Protein AF-A0A4V0YR47-F1 (afdb_monomer_lite)

Organism: NCBI:txid296842

Secondary structure (DSSP, 8-state):
-------HHHHHHHHHHTT--HHHHHHHHHHHHHHHHHHPPPHHHHHHHHHHHHHHHHHHHHHHHHHHHHHHHH-

Structure (mmCIF, N/CA/C/O backbone):
data_AF-A0A4V0YR47-F1
#
_entry.id   AF-A0A4V0YR47-F1
#
loop_
_atom_site.group_PDB
_atom_site.id
_atom_site.type_symbol
_atom_site.label_atom_id
_atom_site.label_alt_id
_atom_site.label_comp_id
_atom_site.label_asym_id
_atom_site.label_entity_id
_atom_site.label_seq_id
_atom_site.pdbx_PDB_ins_code
_atom_site.Cartn_x
_atom_site.Cartn_y
_atom_site.Cartn_z
_atom_site.occupancy
_atom_site.B_iso_or_equiv
_atom_site.auth_seq_id
_atom_site.auth_comp_id
_atom_site.auth_asym_id
_atom_site.auth_atom_id
_atom_site.pdbx_PDB_model_num
ATOM 1 N N . MET A 1 1 ? -7.578 10.989 -4.871 1.00 43.31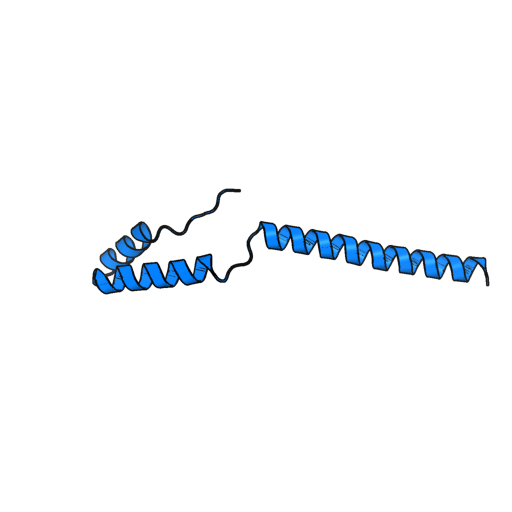 1 MET A N 1
ATOM 2 C CA . MET A 1 1 ? -7.349 9.645 -4.302 1.00 43.31 1 MET A CA 1
ATOM 3 C C . MET A 1 1 ? -8.209 9.514 -3.059 1.00 43.31 1 MET A C 1
ATOM 5 O O . MET A 1 1 ? -8.016 10.291 -2.136 1.00 43.31 1 MET A O 1
ATOM 9 N N . THR A 1 2 ? -9.184 8.611 -3.039 1.00 41.84 2 THR A N 1
ATOM 10 C CA . THR A 1 2 ? -9.910 8.278 -1.807 1.00 41.84 2 THR A CA 1
ATOM 11 C C . THR A 1 2 ? -8.982 7.440 -0.936 1.00 41.84 2 THR A C 1
ATOM 13 O O . THR A 1 2 ? -8.757 6.267 -1.228 1.00 41.84 2 THR A O 1
ATOM 16 N N . SER A 1 3 ? -8.389 8.060 0.083 1.00 56.03 3 SER A N 1
ATOM 17 C CA . SER A 1 3 ? -7.836 7.317 1.211 1.00 56.03 3 SER A CA 1
ATOM 18 C C . SER A 1 3 ? -9.001 6.559 1.838 1.00 56.03 3 SER A C 1
ATOM 20 O O . SER A 1 3 ? -9.922 7.173 2.374 1.00 56.03 3 SER A O 1
ATOM 22 N N . THR A 1 4 ? -9.039 5.238 1.688 1.00 62.81 4 THR A N 1
ATOM 23 C CA . THR A 1 4 ? -9.892 4.400 2.531 1.00 62.81 4 THR A CA 1
ATOM 24 C C . THR A 1 4 ? -9.268 4.412 3.917 1.00 62.81 4 THR A C 1
ATOM 26 O O . THR A 1 4 ? -8.459 3.548 4.238 1.00 62.81 4 THR A O 1
ATOM 29 N N . THR A 1 5 ? -9.585 5.438 4.704 1.00 73.25 5 THR A N 1
ATOM 30 C CA . THR A 1 5 ? -9.238 5.492 6.122 1.00 73.25 5 THR A CA 1
ATOM 31 C C . THR A 1 5 ? -9.817 4.256 6.800 1.00 73.25 5 THR A C 1
ATOM 33 O O . THR A 1 5 ? -10.999 3.946 6.626 1.00 73.25 5 THR A O 1
ATOM 36 N N . PHE A 1 6 ? -8.984 3.524 7.537 1.00 85.62 6 PHE A N 1
ATOM 37 C CA . PHE A 1 6 ? -9.462 2.415 8.347 1.00 85.62 6 PHE A CA 1
ATOM 38 C C . PHE A 1 6 ? -10.336 2.969 9.479 1.00 85.62 6 PHE A C 1
ATOM 40 O O . PHE A 1 6 ? -9.877 3.755 10.302 1.00 85.62 6 PHE A O 1
ATOM 47 N N . ASP A 1 7 ? -11.616 2.593 9.499 1.00 91.44 7 ASP A N 1
ATOM 48 C CA . ASP A 1 7 ? -12.554 3.036 10.532 1.00 91.44 7 ASP A CA 1
ATOM 49 C C . ASP A 1 7 ? -12.435 2.135 11.769 1.00 91.44 7 ASP A C 1
ATOM 51 O O . ASP A 1 7 ? -13.119 1.111 11.906 1.00 91.44 7 ASP A O 1
ATOM 55 N N . THR A 1 8 ? -11.542 2.538 12.673 1.00 93.06 8 THR A N 1
ATOM 56 C CA . THR A 1 8 ? -11.275 1.881 13.959 1.00 93.06 8 THR A CA 1
ATOM 57 C C . THR A 1 8 ? -12.558 1.669 14.770 1.00 93.06 8 THR A C 1
ATOM 59 O O . THR A 1 8 ? -12.745 0.608 15.368 1.00 93.06 8 THR A O 1
ATOM 62 N N . LEU A 1 9 ? -13.496 2.626 14.746 1.00 93.75 9 LEU A N 1
ATOM 63 C CA . LEU A 1 9 ? -14.742 2.550 15.514 1.00 93.75 9 LEU A CA 1
ATOM 64 C C . LEU A 1 9 ? -15.712 1.527 14.917 1.00 93.75 9 LEU A C 1
ATOM 66 O O . LEU A 1 9 ? -16.313 0.732 15.647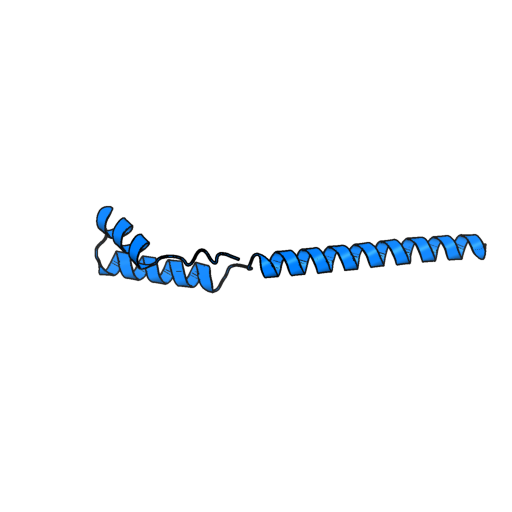 1.00 93.75 9 LEU A O 1
ATOM 70 N N . ALA A 1 10 ? -15.886 1.533 13.595 1.00 94.81 10 ALA A N 1
ATO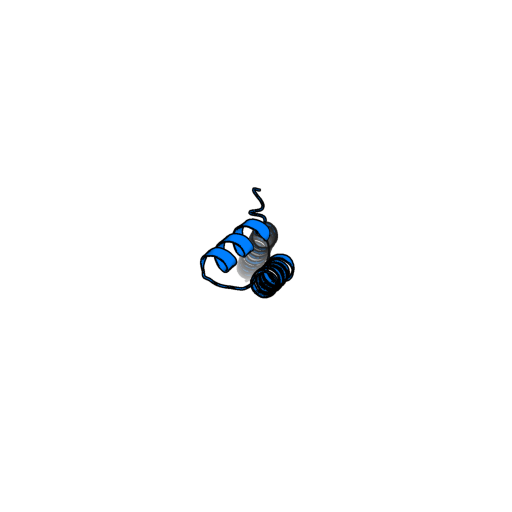M 71 C CA . ALA A 1 10 ? -16.718 0.543 12.916 1.00 94.81 10 ALA A CA 1
ATOM 72 C C . ALA A 1 10 ? -16.160 -0.876 13.096 1.00 94.81 10 ALA A C 1
ATOM 74 O O . ALA A 1 10 ? -16.933 -1.824 13.262 1.00 94.81 10 ALA A O 1
ATOM 75 N N . PHE A 1 11 ? -14.834 -1.030 13.107 1.00 95.62 11 PHE A N 1
ATOM 76 C CA . PHE A 1 11 ? -14.181 -2.311 13.363 1.00 95.62 11 PHE A CA 1
ATOM 77 C C . PHE A 1 11 ? -14.369 -2.783 14.813 1.00 95.62 11 PHE A C 1
ATOM 79 O O . PHE A 1 11 ? -14.838 -3.903 15.023 1.0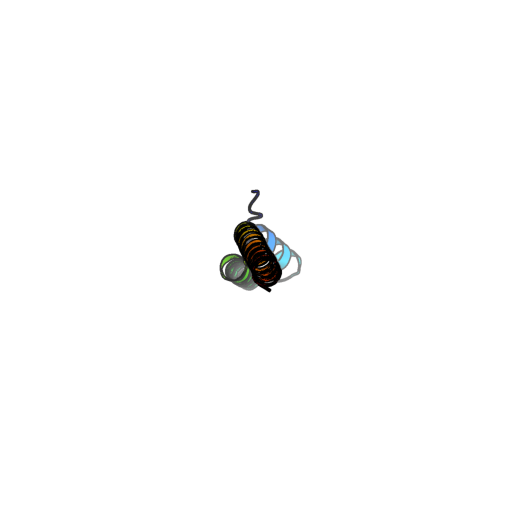0 95.62 11 PHE A O 1
ATOM 86 N N . ALA A 1 12 ? -14.145 -1.919 15.808 1.00 97.31 12 ALA A N 1
ATOM 87 C CA . ALA A 1 12 ? -14.395 -2.242 17.215 1.00 97.31 12 ALA A CA 1
ATOM 88 C C . ALA A 1 12 ? -15.863 -2.643 17.466 1.00 97.31 12 ALA A C 1
ATOM 90 O O . ALA A 1 12 ? -16.143 -3.614 18.169 1.00 97.31 12 ALA A O 1
ATOM 91 N N . LYS A 1 13 ? -16.830 -1.965 16.828 1.00 97.44 13 LYS A N 1
ATOM 92 C CA . LYS A 1 13 ? -18.256 -2.344 16.904 1.00 97.44 13 LYS A CA 1
ATOM 93 C C . LYS A 1 13 ? -18.523 -3.749 16.362 1.00 97.44 13 LYS A C 1
ATOM 95 O O . LYS A 1 13 ? -19.306 -4.482 16.962 1.00 97.44 13 LYS A O 1
ATOM 100 N N . LYS A 1 14 ? -17.873 -4.140 15.260 1.00 97.38 14 LYS A N 1
ATOM 101 C CA . LYS A 1 14 ? -17.981 -5.503 14.711 1.00 97.38 14 LYS A CA 1
ATOM 102 C C . LYS A 1 14 ? -17.402 -6.545 15.667 1.00 97.38 14 LYS A C 1
ATOM 104 O O . LYS A 1 14 ? -18.015 -7.591 15.844 1.00 97.38 14 LYS A O 1
ATOM 109 N N . LEU A 1 15 ? -16.273 -6.249 16.311 1.00 97.75 15 LEU A N 1
ATOM 110 C CA . LEU A 1 15 ? -15.669 -7.138 17.308 1.00 97.75 15 LEU A CA 1
ATOM 111 C C . LEU A 1 15 ? -16.577 -7.311 18.531 1.00 97.75 15 LEU A C 1
ATOM 113 O O . LEU A 1 15 ? -16.827 -8.440 18.949 1.00 97.75 15 LEU A O 1
ATOM 117 N N . LYS A 1 16 ? -17.159 -6.220 19.043 1.00 98.00 16 LYS A N 1
ATOM 118 C CA . LYS A 1 16 ? -18.154 -6.286 20.127 1.00 98.00 16 LYS A CA 1
ATOM 119 C C . LYS A 1 16 ? -19.371 -7.130 19.737 1.00 98.00 16 LYS A C 1
ATOM 121 O O . LYS A 1 16 ? -19.805 -7.973 20.514 1.00 98.00 16 LYS A O 1
ATOM 126 N N . ALA A 1 17 ? -19.885 -6.968 18.514 1.00 97.88 17 ALA A N 1
ATOM 127 C CA . ALA A 1 17 ? -20.984 -7.791 17.999 1.00 97.88 17 ALA A CA 1
ATOM 128 C C . ALA A 1 17 ? -20.618 -9.284 17.862 1.00 97.88 17 ALA A C 1
ATOM 130 O O . ALA A 1 17 ? -21.501 -10.136 17.909 1.00 97.88 17 ALA A O 1
ATOM 131 N N . ALA A 1 18 ? -19.328 -9.602 17.727 1.00 97.38 18 ALA A N 1
ATOM 132 C CA . ALA A 1 18 ? -18.798 -10.963 17.713 1.00 97.38 18 ALA A CA 1
ATOM 133 C C . ALA A 1 18 ? -18.489 -11.525 19.119 1.00 97.38 18 ALA A C 1
ATOM 135 O O . ALA A 1 18 ? -18.009 -12.652 19.224 1.00 97.38 18 ALA A O 1
ATOM 136 N N . GLY A 1 19 ? -18.764 -10.771 20.190 1.00 97.25 19 GLY A N 1
ATOM 137 C CA . GLY A 1 19 ? -18.609 -11.218 21.579 1.00 97.25 19 GLY A CA 1
ATOM 138 C C . GLY A 1 19 ? -17.300 -10.812 22.263 1.00 97.25 19 GLY A C 1
ATOM 139 O O . GLY A 1 19 ? -17.040 -11.274 23.371 1.00 97.25 19 GLY A O 1
ATOM 140 N N . PHE A 1 20 ? -16.483 -9.956 21.642 1.00 97.88 20 PHE A N 1
ATOM 141 C CA . PHE A 1 20 ? -15.296 -9.391 22.292 1.00 97.88 20 PHE A CA 1
ATOM 142 C C . PHE A 1 20 ? -15.704 -8.353 23.343 1.00 97.88 20 PHE A C 1
ATOM 144 O O . PHE A 1 20 ? -16.694 -7.634 23.165 1.00 97.88 20 PHE A O 1
ATOM 151 N N . THR A 1 21 ? -14.923 -8.236 24.421 1.00 98.06 21 THR A N 1
ATOM 152 C CA . THR A 1 21 ? -15.105 -7.134 25.376 1.00 98.06 21 THR A CA 1
ATOM 153 C C . THR A 1 21 ? -14.755 -5.798 24.720 1.00 98.06 21 THR A C 1
ATOM 155 O O . THR A 1 21 ? -14.068 -5.750 23.700 1.00 98.06 21 THR A O 1
ATOM 158 N N . GLU A 1 22 ? -15.223 -4.695 25.302 1.00 96.50 22 GLU A N 1
ATOM 159 C CA . GLU A 1 22 ? -14.910 -3.354 24.802 1.00 96.50 22 GLU A CA 1
ATOM 160 C C . GLU A 1 22 ? -13.402 -3.093 24.751 1.00 96.50 22 GLU A C 1
ATOM 162 O O . GLU A 1 22 ? -12.885 -2.7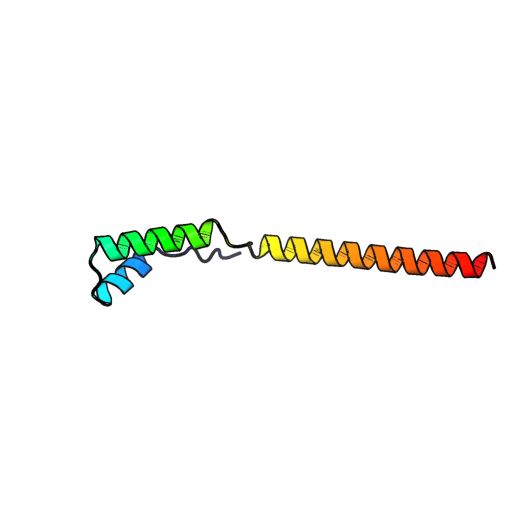45 23.695 1.00 96.50 22 GLU A O 1
ATOM 167 N N . GLU A 1 23 ? -12.689 -3.403 25.833 1.00 97.44 23 GLU A N 1
ATOM 168 C CA . GLU A 1 23 ? -11.232 -3.262 25.914 1.00 97.44 23 GLU A CA 1
ATOM 169 C C . GLU A 1 23 ? -10.499 -4.086 24.842 1.00 97.44 23 GLU A C 1
ATOM 171 O O . GLU A 1 23 ? -9.580 -3.589 24.188 1.00 97.44 23 GLU A O 1
ATOM 176 N N . GLN A 1 24 ? -10.926 -5.331 24.598 1.00 97.56 24 GLN A N 1
ATOM 177 C CA . GLN A 1 24 ? -10.341 -6.172 23.549 1.00 97.56 24 GLN A CA 1
ATOM 178 C C . GLN A 1 24 ? -10.621 -5.616 22.152 1.00 97.56 24 GLN A C 1
ATOM 180 O O . GLN A 1 24 ? -9.732 -5.600 21.299 1.00 97.56 24 GLN A O 1
ATOM 185 N N . ALA A 1 25 ? -11.859 -5.181 21.911 1.00 97.88 25 ALA A N 1
ATOM 186 C CA . ALA A 1 25 ? -12.283 -4.645 20.629 1.00 97.88 25 ALA A CA 1
ATOM 187 C C . ALA A 1 25 ? -11.530 -3.356 20.280 1.00 97.88 25 ALA A C 1
ATOM 189 O O . ALA A 1 25 ? -11.080 -3.200 19.146 1.00 97.88 25 ALA A O 1
ATOM 190 N N . GLU A 1 26 ? -11.368 -2.460 21.250 1.00 96.19 26 GLU A N 1
ATOM 191 C CA . GLU A 1 26 ? -10.617 -1.216 21.092 1.00 96.19 26 GLU A CA 1
ATOM 192 C C . GLU A 1 26 ? -9.128 -1.487 20.886 1.00 96.19 26 GLU A C 1
ATOM 194 O O . GLU A 1 26 ? -8.556 -1.010 19.906 1.00 96.19 26 GLU A O 1
ATOM 199 N N . THR A 1 27 ? -8.517 -2.321 21.733 1.00 97.12 27 THR A N 1
ATOM 200 C CA . THR A 1 27 ? -7.090 -2.666 21.625 1.00 97.12 27 THR A CA 1
ATOM 201 C C . THR A 1 27 ? -6.768 -3.272 20.260 1.00 97.12 27 THR A C 1
ATOM 203 O O . THR A 1 27 ? -5.810 -2.864 19.602 1.00 97.12 27 THR A O 1
ATOM 206 N N . LEU A 1 28 ? -7.587 -4.220 19.792 1.00 95.50 28 LEU A N 1
ATOM 207 C CA . LEU A 1 28 ? -7.373 -4.860 18.496 1.00 95.50 28 LEU A CA 1
ATOM 208 C C . LEU A 1 28 ? -7.597 -3.884 17.336 1.00 95.50 28 LEU A C 1
ATOM 210 O O . LEU A 1 28 ? -6.847 -3.915 16.362 1.00 95.50 28 LEU A O 1
ATOM 214 N N . ALA A 1 29 ? -8.598 -3.008 17.432 1.00 95.25 29 ALA A N 1
ATOM 215 C CA . ALA A 1 29 ? -8.853 -2.005 16.407 1.00 95.25 29 ALA A CA 1
ATOM 216 C C . ALA A 1 29 ? -7.700 -1.002 16.284 1.00 95.25 29 ALA A C 1
ATOM 218 O O . ALA A 1 29 ? -7.287 -0.693 15.166 1.00 95.25 29 ALA A O 1
ATOM 219 N N . HIS A 1 30 ? -7.154 -0.539 17.410 1.00 93.44 30 HIS A N 1
ATOM 220 C CA . HIS A 1 30 ? -6.002 0.361 17.431 1.00 93.44 30 HIS A CA 1
ATOM 221 C C . HIS A 1 30 ? -4.741 -0.305 16.876 1.00 93.44 30 HIS A C 1
ATOM 223 O O . HIS A 1 30 ? -4.127 0.243 15.965 1.00 93.44 30 HIS A O 1
ATOM 229 N N . ALA A 1 31 ? -4.414 -1.520 17.327 1.00 92.81 31 ALA A N 1
ATOM 230 C CA . ALA A 1 31 ? -3.261 -2.258 16.811 1.00 92.81 31 ALA A CA 1
ATOM 231 C C . ALA A 1 31 ? -3.373 -2.535 15.299 1.00 92.81 31 ALA A C 1
ATOM 233 O O . ALA A 1 31 ? -2.388 -2.465 14.564 1.00 92.81 31 ALA A O 1
ATOM 234 N N . GLN A 1 32 ? -4.581 -2.830 14.803 1.00 91.00 32 GLN A N 1
ATOM 235 C CA . GLN A 1 32 ? -4.819 -3.024 13.372 1.00 91.00 32 GLN A CA 1
ATOM 236 C C . GLN A 1 32 ? -4.640 -1.715 12.585 1.00 91.00 32 GLN A C 1
ATOM 238 O O . GLN A 1 32 ? -4.059 -1.750 11.501 1.00 91.00 32 GLN A O 1
ATOM 243 N N . ALA A 1 33 ? -5.113 -0.585 13.121 1.00 88.69 33 ALA A N 1
ATOM 244 C CA . ALA A 1 33 ? -4.954 0.729 12.501 1.00 88.69 33 ALA A CA 1
ATOM 245 C C . ALA A 1 33 ? -3.473 1.129 12.398 1.00 88.69 33 ALA A C 1
ATOM 247 O O . ALA A 1 33 ? -3.028 1.510 11.319 1.00 88.69 33 ALA A O 1
ATOM 248 N N . GLU A 1 34 ? -2.695 0.943 13.469 1.00 86.69 34 GLU A N 1
ATOM 249 C CA . GLU A 1 34 ? -1.248 1.204 13.473 1.00 86.69 34 GLU A CA 1
ATOM 250 C C . GLU A 1 34 ? -0.511 0.381 12.405 1.00 86.69 34 GLU A C 1
ATOM 252 O O . GLU A 1 34 ? 0.311 0.910 11.659 1.00 86.69 34 GLU A O 1
ATOM 257 N N . LEU A 1 35 ? -0.845 -0.907 12.253 1.00 83.88 35 LEU A N 1
ATOM 258 C CA . LEU A 1 35 ? -0.240 -1.755 11.217 1.00 83.88 35 LEU A CA 1
ATOM 259 C C . LEU A 1 35 ? -0.562 -1.289 9.791 1.00 83.88 35 LEU A C 1
ATOM 261 O O . LEU A 1 35 ? 0.275 -1.441 8.898 1.00 83.88 35 LEU A O 1
ATOM 265 N N . ILE A 1 36 ? -1.773 -0.779 9.567 1.00 81.94 36 ILE A N 1
ATOM 266 C CA . ILE A 1 36 ? -2.223 -0.299 8.256 1.00 81.94 36 ILE A CA 1
ATOM 267 C C . ILE A 1 36 ? -1.549 1.035 7.918 1.00 81.94 36 ILE A C 1
ATOM 269 O O . ILE A 1 36 ? -1.093 1.197 6.785 1.00 81.94 36 ILE A O 1
ATOM 273 N N . ASP A 1 37 ? -1.444 1.944 8.888 1.00 76.12 37 ASP A N 1
ATOM 274 C CA . ASP A 1 37 ? -0.866 3.275 8.681 1.00 76.12 37 ASP A CA 1
ATOM 275 C C . ASP A 1 37 ? 0.668 3.248 8.573 1.00 76.12 37 ASP A C 1
ATOM 277 O O . ASP A 1 37 ? 1.232 3.973 7.753 1.00 76.12 37 ASP A O 1
ATOM 281 N N . GLU A 1 38 ? 1.370 2.405 9.337 1.00 71.06 38 GLU A N 1
ATOM 282 C CA . GLU A 1 38 ? 2.841 2.454 9.382 1.00 71.06 38 GLU A CA 1
ATOM 283 C C . GLU A 1 38 ? 3.553 1.601 8.322 1.00 71.06 38 GLU A C 1
ATOM 285 O O . GLU A 1 38 ? 4.736 1.823 8.053 1.00 71.06 38 GLU A O 1
ATOM 290 N N . ARG A 1 39 ? 2.897 0.589 7.734 1.00 66.44 39 ARG A N 1
ATOM 291 C CA . ARG A 1 39 ? 3.621 -0.475 6.998 1.00 66.44 39 ARG A CA 1
ATOM 292 C C . ARG A 1 39 ? 3.257 -0.645 5.531 1.00 66.44 39 ARG A C 1
ATOM 294 O O . ARG A 1 39 ? 3.874 -1.473 4.857 1.00 66.44 39 ARG A O 1
ATOM 301 N N . LEU A 1 40 ? 2.285 0.099 5.014 1.00 78.88 40 LEU A N 1
ATOM 302 C CA . LEU A 1 40 ? 1.801 -0.101 3.650 1.00 78.88 40 LEU A CA 1
ATOM 303 C C . LEU A 1 40 ? 2.340 0.971 2.703 1.00 78.88 40 LEU A C 1
ATOM 305 O O . LEU A 1 40 ? 2.089 2.160 2.874 1.00 78.88 40 LEU A O 1
ATOM 309 N N . ALA A 1 41 ? 3.046 0.532 1.655 1.00 84.44 41 ALA A N 1
ATOM 310 C CA . ALA A 1 41 ? 3.366 1.404 0.531 1.00 84.44 41 ALA A CA 1
ATOM 311 C C . ALA A 1 41 ? 2.061 1.952 -0.061 1.00 84.44 41 ALA A C 1
ATOM 313 O O . ALA A 1 41 ? 1.131 1.194 -0.360 1.00 84.44 41 ALA A O 1
ATOM 314 N N . THR A 1 42 ? 1.983 3.269 -0.240 1.00 85.31 42 THR A N 1
ATOM 315 C CA . THR A 1 42 ? 0.782 3.881 -0.803 1.00 85.31 42 THR A CA 1
ATOM 316 C C . THR A 1 42 ? 0.694 3.597 -2.302 1.00 85.31 42 THR A C 1
ATOM 318 O O . THR A 1 42 ? 1.694 3.318 -2.968 1.00 85.31 42 THR A O 1
ATOM 321 N N . LYS A 1 43 ? -0.505 3.729 -2.883 1.00 87.44 43 LYS A N 1
ATOM 322 C CA . LYS A 1 43 ? -0.670 3.657 -4.347 1.00 87.44 43 LYS A CA 1
ATOM 323 C C . LYS A 1 43 ? 0.239 4.655 -5.071 1.00 87.44 43 LYS A C 1
ATOM 325 O O . LYS A 1 43 ? 0.837 4.309 -6.081 1.00 87.44 43 LYS A O 1
ATOM 330 N N . ALA A 1 44 ? 0.402 5.850 -4.504 1.00 89.00 44 ALA A N 1
ATOM 331 C CA . ALA A 1 44 ? 1.295 6.867 -5.042 1.00 89.00 44 ALA A CA 1
ATOM 332 C C . ALA A 1 44 ? 2.772 6.437 -4.991 1.00 89.00 44 ALA A C 1
ATOM 334 O O . ALA A 1 44 ? 3.529 6.744 -5.912 1.00 89.00 44 ALA A O 1
ATOM 335 N N . ASP A 1 45 ? 3.197 5.712 -3.953 1.00 90.94 45 ASP A N 1
ATOM 336 C CA . ASP A 1 45 ? 4.561 5.175 -3.876 1.00 90.94 45 ASP A CA 1
ATOM 337 C C . ASP A 1 45 ? 4.810 4.121 -4.957 1.00 90.94 45 ASP A C 1
ATOM 339 O O . ASP A 1 45 ? 5.874 4.128 -5.583 1.00 90.94 45 ASP A O 1
ATOM 343 N N . LEU A 1 46 ? 3.818 3.264 -5.219 1.00 94.00 46 LEU A N 1
ATOM 344 C CA . LEU A 1 46 ? 3.874 2.264 -6.286 1.00 94.00 46 LEU A CA 1
ATOM 345 C C . LEU A 1 46 ? 3.896 2.911 -7.675 1.00 94.00 46 LEU A C 1
ATOM 347 O O . LEU A 1 46 ? 4.771 2.578 -8.467 1.00 94.00 46 LEU A O 1
ATOM 351 N N . GLU A 1 47 ? 3.029 3.888 -7.948 1.00 96.06 47 GLU A N 1
ATOM 352 C CA . GLU A 1 47 ? 3.025 4.638 -9.216 1.00 96.06 47 GLU A CA 1
ATOM 353 C C . GLU A 1 47 ? 4.371 5.347 -9.455 1.00 96.06 47 GLU A C 1
ATOM 355 O O . GLU A 1 47 ? 4.942 5.307 -10.548 1.00 96.06 47 GLU A O 1
ATOM 360 N N . ARG A 1 48 ? 4.947 5.956 -8.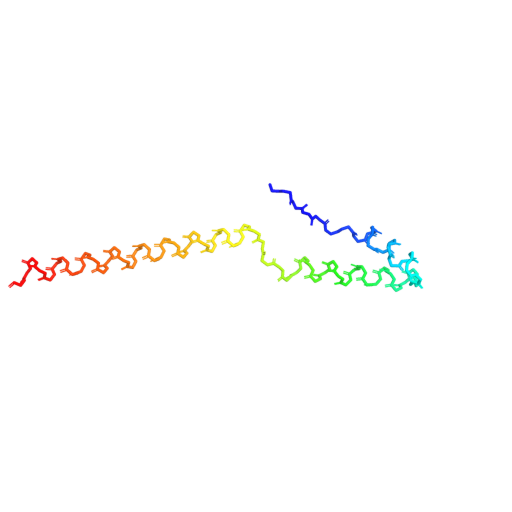409 1.00 96.56 48 ARG A N 1
ATOM 361 C CA . ARG A 1 48 ? 6.282 6.576 -8.480 1.00 96.56 48 ARG A CA 1
ATOM 362 C C . ARG A 1 48 ? 7.388 5.553 -8.712 1.00 96.56 48 ARG A C 1
ATOM 364 O O . ARG A 1 48 ? 8.408 5.881 -9.326 1.00 96.56 48 ARG A O 1
ATOM 371 N N . LEU A 1 49 ? 7.260 4.350 -8.160 1.00 97.06 49 LEU A N 1
ATOM 372 C CA . LEU A 1 49 ? 8.214 3.270 -8.387 1.00 97.06 49 LEU A CA 1
ATOM 373 C C . LEU A 1 49 ? 8.110 2.751 -9.825 1.00 97.06 49 LEU A C 1
ATOM 375 O O . LEU A 1 49 ? 9.137 2.644 -10.491 1.00 97.06 49 LEU A O 1
ATOM 379 N N . GLU A 1 50 ? 6.897 2.515 -10.322 1.00 97.62 50 GLU A N 1
ATOM 380 C CA . GLU A 1 50 ? 6.620 2.086 -11.695 1.00 97.62 50 GLU A CA 1
ATOM 381 C C . GLU A 1 50 ? 7.193 3.072 -12.717 1.00 97.62 50 GLU A C 1
ATOM 383 O O . GLU A 1 50 ? 7.924 2.671 -13.627 1.00 97.62 50 GLU A O 1
ATOM 388 N N . LEU A 1 51 ? 6.955 4.373 -12.526 1.00 98.06 51 LEU A N 1
ATOM 389 C CA . LEU A 1 51 ? 7.506 5.410 -13.395 1.00 98.06 51 LEU A CA 1
ATOM 390 C C . LEU A 1 51 ? 9.041 5.391 -13.390 1.00 98.06 51 LEU A C 1
ATOM 392 O O . LEU A 1 51 ? 9.670 5.426 -14.449 1.00 98.06 51 LEU A O 1
ATOM 396 N N . ARG A 1 52 ? 9.662 5.298 -12.205 1.00 98.12 52 ARG A N 1
ATOM 397 C CA . ARG A 1 52 ? 11.128 5.231 -12.080 1.00 98.12 52 ARG A CA 1
ATOM 398 C C . ARG A 1 52 ? 11.705 4.002 -12.772 1.00 98.12 52 ARG A C 1
ATOM 400 O O . ARG A 1 52 ? 12.732 4.118 -13.440 1.00 98.12 52 ARG A O 1
ATOM 407 N N . LEU A 1 53 ? 11.064 2.846 -12.624 1.00 98.12 53 LEU A N 1
ATOM 408 C CA . LEU A 1 53 ? 11.487 1.615 -13.286 1.00 98.12 53 LEU A CA 1
ATOM 409 C C . LEU A 1 53 ? 11.344 1.732 -14.803 1.00 98.12 53 LEU A C 1
ATOM 411 O O . LEU A 1 53 ? 12.301 1.438 -15.515 1.00 98.12 53 LEU A O 1
ATOM 415 N N . THR A 1 54 ? 10.216 2.248 -15.286 1.00 98.12 54 THR A N 1
ATOM 416 C CA . THR A 1 54 ? 9.955 2.450 -16.718 1.00 98.12 54 THR A CA 1
ATOM 417 C C . THR A 1 54 ? 11.001 3.364 -17.352 1.00 98.12 54 THR A C 1
ATOM 419 O O . THR A 1 54 ? 11.614 3.000 -18.355 1.00 98.12 54 THR A O 1
ATOM 422 N N . ILE A 1 55 ? 11.280 4.519 -16.735 1.00 98.19 55 ILE A N 1
ATOM 423 C CA . ILE A 1 55 ? 12.300 5.462 -17.220 1.00 98.19 55 ILE A CA 1
ATOM 424 C C . ILE A 1 55 ? 13.687 4.813 -17.201 1.00 98.19 55 ILE A C 1
ATOM 426 O O . ILE A 1 55 ? 14.421 4.889 -18.187 1.00 98.19 55 ILE A O 1
ATOM 430 N N . ARG A 1 56 ? 14.054 4.144 -16.100 1.00 98.12 56 ARG A N 1
ATOM 431 C CA . ARG A 1 56 ? 15.359 3.485 -15.974 1.00 98.12 56 ARG A CA 1
ATOM 432 C C . ARG A 1 56 ? 15.535 2.401 -17.033 1.00 98.12 56 ARG A C 1
ATOM 434 O O . ARG A 1 56 ? 16.565 2.380 -17.700 1.00 98.12 56 ARG A O 1
ATOM 441 N N . MET A 1 57 ? 14.544 1.540 -17.234 1.00 98.00 57 MET A N 1
ATOM 442 C CA . MET A 1 57 ? 14.595 0.500 -18.263 1.00 98.00 57 MET A CA 1
ATOM 443 C C . MET A 1 57 ? 14.671 1.103 -19.666 1.00 98.00 57 MET A C 1
ATOM 445 O O . MET A 1 57 ? 15.542 0.711 -20.441 1.00 98.00 57 MET A O 1
ATOM 449 N N . GLY A 1 58 ? 13.838 2.105 -19.964 1.00 98.06 58 GLY A N 1
ATOM 450 C CA . GLY A 1 58 ? 13.882 2.835 -21.231 1.00 98.06 58 GLY A CA 1
ATOM 451 C C . GLY A 1 58 ? 15.261 3.436 -21.509 1.00 98.06 58 GLY A C 1
ATOM 452 O O . GLY A 1 58 ? 15.795 3.261 -22.602 1.00 98.06 58 GLY A O 1
ATOM 453 N N . SER A 1 59 ? 15.887 4.060 -20.505 1.00 98.31 59 SER A N 1
ATOM 454 C CA . SER A 1 59 ? 17.239 4.622 -20.632 1.00 98.31 59 SER A CA 1
ATOM 455 C C . SER A 1 59 ? 18.309 3.556 -20.887 1.00 98.31 59 SER A C 1
ATOM 457 O O . SER A 1 59 ? 19.154 3.745 -21.757 1.00 98.31 59 SER A O 1
ATOM 459 N N . MET A 1 60 ? 18.247 2.413 -20.197 1.00 98.19 60 MET A N 1
ATOM 460 C CA . MET A 1 60 ? 19.203 1.316 -20.382 1.00 98.19 60 MET A CA 1
ATOM 461 C C . MET A 1 60 ? 19.092 0.703 -21.780 1.00 98.19 60 MET A C 1
ATOM 463 O O . MET A 1 60 ? 20.111 0.446 -22.419 1.00 98.19 60 MET A O 1
ATOM 467 N N . ILE A 1 61 ? 17.865 0.513 -22.276 1.00 98.06 61 ILE A N 1
ATOM 468 C CA . ILE A 1 61 ? 17.617 0.020 -23.636 1.00 98.06 61 ILE A CA 1
ATOM 469 C C . ILE A 1 61 ? 18.128 1.034 -24.664 1.00 98.06 61 ILE A C 1
ATOM 471 O O . ILE A 1 61 ? 18.866 0.655 -25.569 1.00 98.06 61 ILE A O 1
ATOM 475 N N . ALA A 1 62 ? 17.792 2.319 -24.514 1.00 98.31 62 ALA A N 1
ATOM 476 C CA . ALA A 1 62 ? 18.225 3.365 -25.438 1.00 98.31 62 ALA A CA 1
ATOM 477 C C . ALA A 1 62 ? 19.757 3.477 -25.510 1.00 98.31 62 ALA A C 1
ATOM 479 O O . ALA A 1 62 ? 20.314 3.521 -26.607 1.00 98.31 62 ALA A O 1
ATOM 480 N N . LEU A 1 63 ? 20.442 3.455 -24.360 1.00 98.31 63 LEU A N 1
ATOM 481 C CA . LEU A 1 63 ? 21.906 3.454 -24.296 1.00 98.31 63 LEU A CA 1
ATOM 482 C C . LEU A 1 63 ? 22.501 2.205 -24.951 1.00 98.31 63 LEU A C 1
ATOM 484 O O . LEU A 1 63 ? 23.448 2.323 -25.725 1.00 98.31 63 LEU A O 1
ATOM 488 N N . GLY A 1 64 ? 21.934 1.024 -24.690 1.00 97.81 64 GLY A N 1
ATOM 489 C CA . GLY A 1 64 ? 22.381 -0.224 -25.309 1.00 97.81 64 GLY A CA 1
ATOM 490 C C . GLY A 1 64 ? 22.247 -0.202 -26.834 1.00 97.81 64 GLY A C 1
ATOM 491 O O . GLY A 1 64 ? 23.192 -0.542 -27.543 1.00 97.81 64 GLY A O 1
ATOM 492 N N . VAL A 1 65 ? 21.108 0.262 -27.353 1.00 97.75 65 VAL A N 1
ATOM 493 C CA . VAL A 1 65 ? 20.876 0.387 -28.802 1.00 97.75 65 VAL A CA 1
ATOM 494 C C . VAL A 1 65 ? 21.823 1.414 -29.426 1.00 97.75 65 VAL A C 1
ATOM 496 O O . VAL A 1 65 ? 22.428 1.128 -30.459 1.00 97.75 65 VAL A O 1
ATOM 499 N N . ALA A 1 66 ? 21.998 2.579 -28.798 1.00 97.81 66 ALA A N 1
ATOM 500 C CA . ALA A 1 66 ? 22.920 3.607 -29.278 1.00 97.81 66 ALA A CA 1
ATOM 501 C C . ALA A 1 66 ? 24.372 3.101 -29.313 1.00 97.81 66 ALA A C 1
ATOM 503 O O . ALA A 1 66 ? 25.088 3.340 -30.286 1.00 97.81 66 ALA A O 1
ATOM 504 N N . PHE A 1 67 ? 24.788 2.352 -28.291 1.00 98.06 67 PHE A N 1
ATOM 505 C CA . PHE A 1 67 ? 26.114 1.743 -28.223 1.00 98.06 67 PHE A CA 1
ATOM 506 C C . PHE A 1 67 ? 26.341 0.727 -29.352 1.00 98.06 67 PHE A C 1
ATOM 508 O O . PHE A 1 67 ? 27.354 0.792 -30.047 1.00 98.06 67 PHE A O 1
ATOM 515 N N . LEU A 1 68 ? 25.376 -0.167 -29.597 1.00 97.38 68 LEU A N 1
ATOM 516 C CA . LEU A 1 68 ? 25.448 -1.127 -30.706 1.00 97.38 68 LEU A CA 1
ATOM 517 C C . LEU A 1 68 ? 25.480 -0.433 -32.076 1.00 97.38 68 LEU A C 1
ATOM 519 O O . LEU A 1 68 ? 26.233 -0.845 -32.960 1.00 97.38 68 LEU A O 1
ATOM 523 N N . ALA A 1 69 ? 24.693 0.631 -32.257 1.00 97.62 69 ALA A N 1
ATOM 524 C CA . ALA A 1 69 ? 24.698 1.419 -33.487 1.00 97.62 69 ALA A CA 1
ATOM 525 C C . ALA A 1 69 ? 26.060 2.085 -33.728 1.00 97.62 69 ALA A C 1
ATOM 527 O O . ALA A 1 69 ? 26.563 2.045 -34.850 1.00 97.62 69 ALA A O 1
ATOM 528 N N . ALA A 1 70 ? 26.686 2.632 -32.681 1.00 97.50 70 ALA A N 1
ATOM 529 C CA . ALA A 1 70 ? 28.021 3.211 -32.774 1.00 97.50 70 ALA A CA 1
ATOM 530 C C . ALA A 1 70 ? 29.059 2.167 -33.215 1.00 97.50 70 ALA A C 1
ATOM 532 O O . ALA A 1 70 ? 29.792 2.421 -34.166 1.00 97.50 70 ALA A O 1
ATOM 533 N N . ILE A 1 71 ? 29.069 0.968 -32.615 1.00 97.44 71 ILE A N 1
ATOM 534 C CA . ILE A 1 71 ? 29.987 -0.115 -33.025 1.00 97.44 71 ILE A CA 1
ATOM 535 C C . ILE A 1 71 ? 29.864 -0.402 -34.524 1.00 97.44 71 ILE A C 1
ATOM 537 O O . ILE A 1 71 ? 30.874 -0.524 -35.205 1.00 97.44 71 ILE A O 1
ATOM 541 N N . LYS A 1 72 ? 28.639 -0.469 -35.055 1.00 94.31 72 LYS A N 1
ATOM 542 C CA . LYS A 1 72 ? 28.409 -0.738 -36.479 1.00 94.31 72 LYS A CA 1
ATOM 543 C C . LYS A 1 72 ? 28.862 0.398 -37.406 1.00 94.31 72 LYS A C 1
ATOM 545 O O . LYS A 1 72 ? 29.181 0.126 -38.553 1.00 94.31 72 LYS A O 1
ATOM 550 N N . ILE A 1 73 ? 28.845 1.650 -36.945 1.00 95.12 73 ILE A N 1
ATOM 551 C CA . ILE A 1 73 ? 29.287 2.812 -37.737 1.00 95.12 73 ILE A CA 1
ATOM 552 C C . ILE A 1 73 ? 30.819 2.885 -37.816 1.00 95.12 73 ILE A C 1
ATOM 554 O O . ILE A 1 73 ? 31.351 3.358 -38.816 1.00 95.12 73 ILE A O 1
ATOM 558 N N . PHE A 1 74 ? 31.516 2.445 -36.765 1.00 89.69 74 PHE A N 1
ATOM 559 C CA . PHE A 1 74 ? 32.977 2.536 -36.656 1.00 89.69 74 PHE A CA 1
ATOM 560 C C . PHE A 1 74 ? 33.727 1.221 -36.953 1.00 89.69 74 PHE A C 1
ATOM 562 O O . PHE A 1 74 ? 34.957 1.229 -36.949 1.00 89.69 74 PHE A O 1
ATOM 569 N N . SER A 1 75 ? 33.011 0.114 -37.183 1.00 83.19 75 SER A N 1
ATOM 570 C CA . SER A 1 75 ? 33.540 -1.169 -37.681 1.00 83.19 75 SER A CA 1
ATOM 571 C C . SER A 1 75 ? 33.554 -1.215 -39.201 1.00 83.19 75 SER A C 1
ATOM 573 O O . SER A 1 75 ? 34.414 -1.965 -39.712 1.00 83.19 75 SER A O 1
#

Foldseek 3Di:
DPPPQQDLPVQLVVVVVVPDDSVRSNVVSVVVNCCVVPPDDDPVNVVVVVVVVVVVVVVVVVVVVVVVVVVVVVD

pLDDT: mean 91.07, std 11.94, range [41.84, 98.31]

Sequence (75 aa):
MTSTTFDTLAFAKKLKAAGFTEEQAETLAHAQAELIDERLATKADLERLELRLTIRMGSMIALGVAFLAAIKIFS

Radius of gyration: 24.96 Å; chains: 1; bounding box: 54×21×64 Å